Protein AF-A0A127SPJ4-F1 (afdb_monomer_lite)

Structure (mmCIF, N/CA/C/O backbone):
data_AF-A0A127SPJ4-F1
#
_entry.id   AF-A0A127SPJ4-F1
#
loop_
_atom_site.group_PDB
_atom_site.id
_atom_site.type_symbol
_atom_site.label_atom_id
_atom_site.label_alt_id
_atom_site.label_comp_id
_atom_site.label_asym_id
_atom_site.label_entity_id
_atom_site.label_seq_id
_atom_site.pdbx_PDB_ins_code
_atom_site.Cartn_x
_atom_site.Cartn_y
_atom_site.Cartn_z
_atom_site.occupancy
_atom_site.B_iso_or_equiv
_atom_site.auth_seq_id
_atom_site.auth_comp_id
_atom_site.auth_asym_id
_atom_site.auth_atom_id
_atom_site.pdbx_PDB_model_num
ATOM 1 N N . ASN A 1 1 ? 1.449 -0.884 -1.276 1.00 86.25 1 ASN A N 1
ATOM 2 C CA . ASN A 1 1 ? 2.113 -1.294 -2.538 1.00 86.25 1 ASN A CA 1
ATOM 3 C C . ASN A 1 1 ? 2.811 -0.102 -3.187 1.00 86.25 1 ASN A C 1
ATOM 5 O O . ASN A 1 1 ? 2.396 1.013 -2.906 1.00 86.25 1 ASN A O 1
ATOM 9 N N . TRP A 1 2 ? 3.888 -0.263 -3.966 1.00 86.31 2 TRP A N 1
ATOM 10 C CA . TRP A 1 2 ? 4.552 0.878 -4.627 1.00 86.31 2 TRP A CA 1
ATOM 11 C C . TRP A 1 2 ? 4.682 0.668 -6.133 1.00 86.31 2 TRP A C 1
ATOM 13 O O . TRP A 1 2 ? 5.243 -0.333 -6.582 1.00 86.31 2 TRP A O 1
ATOM 23 N N . CYS A 1 3 ? 4.209 1.647 -6.902 1.00 87.06 3 CYS A N 1
ATOM 24 C CA . CYS A 1 3 ? 4.368 1.678 -8.348 1.00 87.06 3 CYS A CA 1
ATOM 25 C C . CYS A 1 3 ? 5.594 2.516 -8.735 1.00 87.06 3 CYS A C 1
ATOM 27 O O . CYS A 1 3 ? 5.703 3.687 -8.367 1.00 87.06 3 CYS A O 1
ATOM 29 N N . THR A 1 4 ? 6.515 1.940 -9.508 1.00 84.44 4 THR A N 1
ATOM 30 C CA . THR A 1 4 ? 7.724 2.634 -9.986 1.00 84.44 4 THR A CA 1
ATOM 31 C C . THR A 1 4 ? 7.436 3.658 -11.086 1.00 84.44 4 THR A C 1
ATOM 33 O O . THR A 1 4 ? 8.116 4.681 -11.137 1.00 84.44 4 THR A O 1
ATOM 36 N N . SER A 1 5 ? 6.413 3.421 -11.913 1.00 87.69 5 SER A N 1
ATOM 37 C CA . SER A 1 5 ? 6.008 4.319 -13.003 1.00 87.69 5 SER A CA 1
ATOM 38 C C . SER A 1 5 ? 5.257 5.548 -12.481 1.00 87.69 5 SER A C 1
ATOM 40 O O . SER A 1 5 ? 5.722 6.678 -12.628 1.00 87.69 5 SER A O 1
ATOM 42 N N . CYS A 1 6 ? 4.150 5.335 -11.761 1.00 84.12 6 CYS A N 1
ATOM 43 C CA . CYS A 1 6 ? 3.341 6.420 -11.195 1.00 84.12 6 CYS A CA 1
ATOM 44 C C . CYS A 1 6 ? 3.978 7.096 -9.970 1.00 84.12 6 CYS A C 1
ATOM 46 O O . CYS A 1 6 ? 3.493 8.136 -9.532 1.00 84.12 6 CYS A O 1
ATOM 48 N N . LYS A 1 7 ? 5.047 6.512 -9.405 1.00 85.38 7 LYS A N 1
ATOM 49 C CA . LYS A 1 7 ? 5.740 6.993 -8.195 1.00 85.38 7 LYS A CA 1
ATOM 50 C C . LYS A 1 7 ? 4.780 7.262 -7.031 1.00 85.38 7 LYS A C 1
ATOM 52 O O . LYS A 1 7 ? 4.958 8.213 -6.270 1.00 85.38 7 LYS A O 1
ATOM 57 N N . CYS A 1 8 ? 3.766 6.415 -6.896 1.00 86.69 8 CYS A N 1
ATOM 58 C CA . CYS A 1 8 ? 2.749 6.510 -5.863 1.00 86.69 8 CYS A CA 1
ATOM 59 C C . CYS A 1 8 ? 2.651 5.213 -5.058 1.00 86.69 8 CYS A C 1
ATOM 61 O O . CYS A 1 8 ? 3.049 4.123 -5.493 1.00 86.69 8 CYS A O 1
ATOM 63 N N . VAL A 1 9 ? 2.114 5.365 -3.850 1.00 88.56 9 VAL A N 1
ATOM 64 C CA . VAL A 1 9 ? 1.638 4.246 -3.046 1.00 88.56 9 VAL A CA 1
ATOM 65 C C . VAL A 1 9 ? 0.294 3.801 -3.613 1.00 88.56 9 VAL A C 1
ATOM 67 O O . VAL A 1 9 ? -0.566 4.641 -3.845 1.00 88.56 9 VAL A O 1
ATOM 70 N N . LEU A 1 10 ? 0.144 2.495 -3.802 1.00 88.75 10 LEU A N 1
ATOM 71 C CA . LEU A 1 10 ? -1.108 1.847 -4.174 1.00 88.75 10 LEU A CA 1
ATOM 72 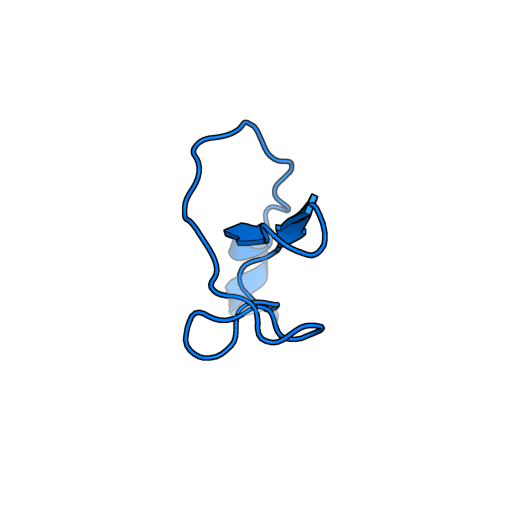C C . LEU A 1 10 ? -1.697 1.115 -2.966 1.00 88.75 10 LEU A C 1
ATOM 74 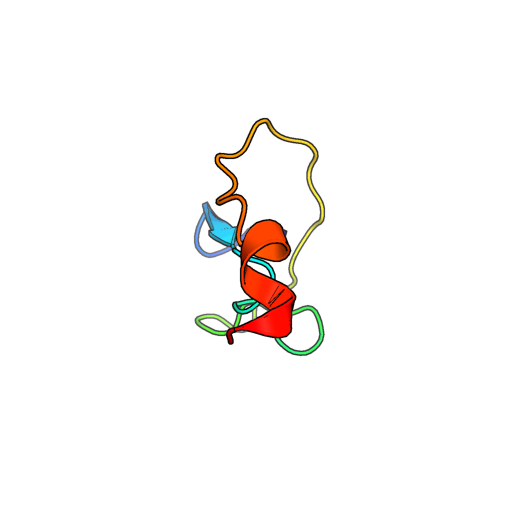O O . LEU A 1 10 ? -0.940 0.513 -2.177 1.00 88.75 10 LEU A O 1
ATOM 78 N N . ALA A 1 11 ? -3.025 1.139 -2.863 1.00 89.50 11 ALA A N 1
ATOM 79 C CA . ALA A 1 11 ? -3.804 0.284 -1.973 1.00 89.50 11 ALA A CA 1
ATOM 80 C C . ALA A 1 11 ? -3.671 -1.199 -2.377 1.00 89.50 11 ALA A C 1
ATOM 82 O O . ALA A 1 11 ? -2.928 -1.548 -3.301 1.00 89.50 11 ALA A O 1
ATOM 83 N N . ASN A 1 12 ? -4.318 -2.107 -1.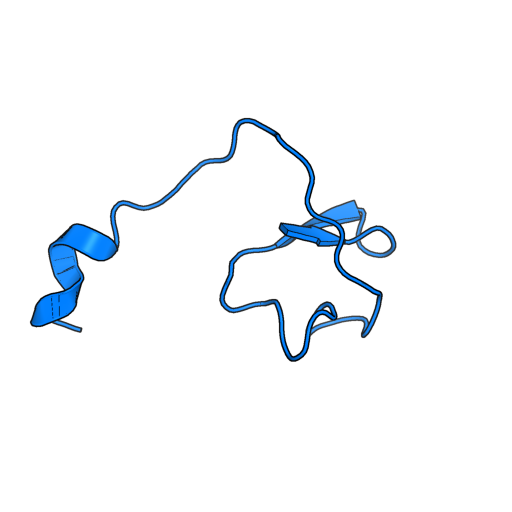649 1.00 87.69 12 ASN A N 1
ATOM 84 C CA . ASN A 1 12 ? -4.280 -3.527 -2.018 1.00 87.69 12 ASN A CA 1
ATOM 85 C C . ASN A 1 12 ? -5.221 -3.819 -3.188 1.00 87.69 12 ASN A C 1
ATOM 87 O O . ASN A 1 12 ? -4.911 -4.663 -4.018 1.00 87.69 12 ASN A O 1
ATOM 91 N N . GLU A 1 13 ? -6.321 -3.083 -3.266 1.00 85.88 13 GLU A N 1
ATOM 92 C CA . GLU A 1 13 ? -7.357 -3.195 -4.284 1.00 85.88 13 GLU A CA 1
ATOM 93 C C . GLU A 1 13 ? -6.880 -2.695 -5.658 1.00 85.88 13 GLU A C 1
A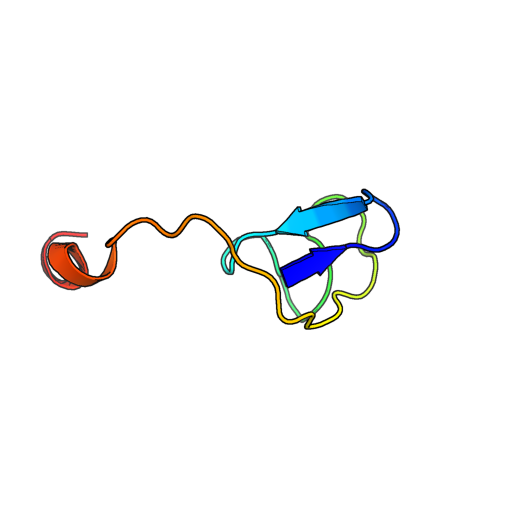TOM 95 O O . GLU A 1 13 ? -7.260 -3.259 -6.674 1.00 85.88 13 GLU A O 1
ATOM 100 N N . GLU A 1 14 ? -5.984 -1.701 -5.695 1.00 85.44 14 GLU A N 1
ATOM 101 C CA . GLU A 1 14 ? -5.427 -1.127 -6.938 1.00 85.44 14 GLU A CA 1
ATOM 102 C C . GLU A 1 14 ? -4.316 -1.999 -7.572 1.00 85.44 14 GLU A C 1
ATOM 104 O O . GLU A 1 14 ? -3.671 -1.612 -8.557 1.00 85.44 14 GLU A O 1
ATOM 109 N N . VAL A 1 15 ? -4.024 -3.159 -6.974 1.00 89.31 15 VAL A N 1
ATOM 110 C CA . VAL A 1 15 ? -3.026 -4.118 -7.459 1.00 89.31 15 VAL A CA 1
ATOM 111 C C . VAL A 1 15 ? -3.738 -5.348 -7.999 1.00 89.31 15 VAL A C 1
ATOM 113 O O . VAL A 1 15 ? -4.200 -6.200 -7.242 1.00 89.31 15 VAL A O 1
ATOM 116 N N . VAL A 1 16 ? -3.768 -5.467 -9.323 1.00 86.62 16 VAL A N 1
ATOM 117 C CA . VAL A 1 16 ? -4.409 -6.576 -10.038 1.00 86.62 16 VAL A CA 1
ATOM 118 C C . VAL A 1 16 ? -3.311 -7.462 -10.612 1.00 86.62 16 VAL A C 1
ATOM 120 O O . VAL A 1 16 ? -2.412 -6.966 -11.280 1.00 86.62 16 VAL A O 1
ATOM 123 N N . GLU A 1 17 ? -3.321 -8.758 -10.291 1.00 85.75 17 GLU A N 1
ATOM 124 C CA . GLU A 1 17 ? -2.320 -9.739 -10.763 1.00 85.75 17 GLU A CA 1
ATOM 125 C C . GLU A 1 17 ? -0.843 -9.333 -10.530 1.00 85.75 17 GLU A C 1
ATOM 127 O O . GLU A 1 17 ? 0.062 -9.735 -11.257 1.00 85.75 17 GLU A O 1
ATOM 132 N N . GLY A 1 18 ? -0.569 -8.528 -9.495 1.00 83.25 18 GLY A N 1
ATOM 133 C CA . GLY A 1 18 ? 0.788 -8.059 -9.172 1.00 83.25 18 GLY A CA 1
ATOM 134 C C . GLY A 1 18 ? 1.275 -6.865 -10.006 1.00 83.25 18 GLY A C 1
ATOM 135 O O . GLY A 1 18 ? 2.428 -6.441 -9.859 1.00 83.25 18 GLY A O 1
ATOM 136 N N . VAL A 1 19 ? 0.406 -6.279 -10.832 1.00 88.69 19 VAL A N 1
ATOM 137 C CA . VAL A 1 19 ? 0.658 -5.038 -11.571 1.00 88.69 19 VAL A CA 1
ATOM 138 C C . VAL A 1 19 ? -0.253 -3.906 -11.094 1.00 88.69 19 VAL A C 1
ATOM 140 O O . VAL A 1 19 ? -1.281 -4.114 -10.455 1.00 88.69 19 VAL A O 1
ATOM 143 N N . CYS A 1 20 ? 0.163 -2.670 -11.362 1.00 88.50 20 CYS A N 1
ATOM 144 C CA . CYS A 1 20 ? -0.641 -1.483 -11.092 1.00 88.50 20 CYS A CA 1
ATOM 145 C C . CYS A 1 20 ? -1.831 -1.438 -12.055 1.00 88.50 20 CYS A C 1
ATOM 147 O O . CYS A 1 20 ? -1.612 -1.432 -13.267 1.00 88.50 20 CYS A O 1
ATOM 149 N N . GLU A 1 21 ? -3.058 -1.319 -11.544 1.00 85.81 21 GLU A N 1
ATOM 150 C CA . GLU A 1 21 ? -4.274 -1.304 -12.375 1.00 85.81 21 GLU A CA 1
ATOM 151 C C . GLU A 1 21 ? -4.282 -0.183 -13.435 1.00 85.81 21 GLU A C 1
ATOM 153 O O . GLU A 1 21 ? -4.850 -0.336 -14.512 1.00 85.81 21 GLU A O 1
ATOM 158 N N . ARG A 1 22 ? -3.622 0.952 -13.157 1.00 84.88 22 ARG A N 1
ATOM 159 C CA . ARG A 1 22 ? -3.658 2.137 -14.032 1.00 84.88 22 ARG A CA 1
ATOM 160 C C . ARG A 1 22 ? -2.623 2.101 -15.148 1.00 84.88 22 ARG A C 1
ATOM 162 O O . ARG A 1 22 ? -2.873 2.619 -16.228 1.00 84.88 22 ARG A O 1
ATOM 169 N N . CYS A 1 23 ? -1.429 1.584 -14.865 1.00 86.69 23 CYS A N 1
ATOM 170 C CA . CYS A 1 23 ? -0.286 1.679 -15.782 1.00 86.69 23 CYS A CA 1
ATOM 171 C C . CYS A 1 23 ? 0.345 0.331 -16.139 1.00 86.69 23 CYS A C 1
ATOM 173 O O . CYS A 1 23 ? 1.343 0.313 -16.857 1.00 86.69 23 CYS A O 1
ATOM 175 N N . GLY A 1 24 ? -0.162 -0.781 -15.598 1.00 84.56 24 GLY A N 1
ATOM 176 C CA . GLY A 1 24 ? 0.34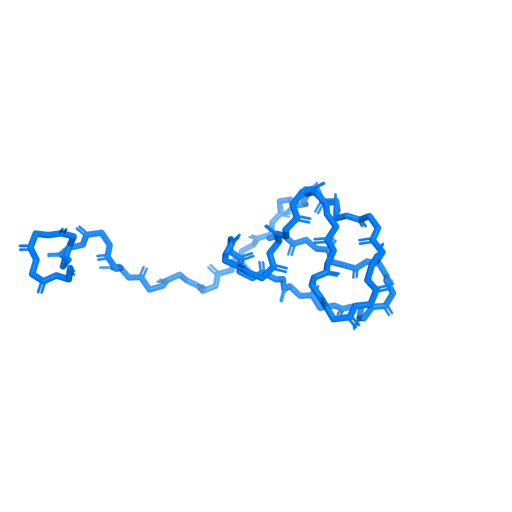0 -2.133 -15.862 1.00 84.56 24 GLY A CA 1
ATOM 177 C C . GLY A 1 24 ? 1.777 -2.391 -15.396 1.00 84.56 24 GLY A C 1
ATOM 178 O O . GLY A 1 24 ? 2.339 -3.444 -15.674 1.00 84.56 24 GLY A O 1
ATOM 179 N N . SER A 1 25 ? 2.407 -1.441 -14.698 1.00 88.00 25 SER A N 1
ATOM 180 C CA . SER A 1 25 ? 3.786 -1.591 -14.230 1.00 88.00 25 SER A CA 1
ATOM 181 C C . SER A 1 25 ? 3.864 -2.545 -13.035 1.00 88.00 25 SER A C 1
ATOM 183 O O . SER A 1 25 ? 2.949 -2.541 -12.204 1.00 88.00 25 SER A O 1
ATOM 185 N N . PRO A 1 26 ? 4.962 -3.311 -12.897 1.00 88.44 26 PRO A N 1
ATOM 186 C CA . PRO A 1 26 ? 5.128 -4.252 -11.799 1.00 88.44 26 PRO A CA 1
ATOM 187 C C . PRO A 1 26 ? 5.145 -3.525 -10.457 1.00 88.44 26 PRO A C 1
ATOM 189 O O . PRO A 1 26 ? 5.815 -2.500 -10.275 1.00 88.44 26 PRO A O 1
ATOM 192 N N . VAL A 1 27 ? 4.388 -4.068 -9.510 1.00 90.00 27 VAL A N 1
ATOM 193 C CA . VAL A 1 27 ? 4.276 -3.517 -8.165 1.00 90.00 27 VAL A CA 1
ATOM 194 C C . VAL A 1 27 ? 5.385 -4.081 -7.294 1.00 90.00 27 VAL A C 1
ATOM 196 O O . VAL A 1 27 ? 5.548 -5.293 -7.178 1.00 90.00 27 VAL A O 1
ATOM 199 N N . ILE A 1 28 ? 6.127 -3.195 -6.630 1.00 89.31 28 ILE A N 1
ATOM 200 C CA . ILE A 1 28 ? 7.138 -3.599 -5.652 1.00 89.31 28 ILE A CA 1
ATOM 201 C C . ILE A 1 28 ? 6.614 -3.419 -4.228 1.00 89.31 28 ILE A C 1
ATOM 203 O O . ILE A 1 28 ? 5.929 -2.442 -3.895 1.00 89.31 28 ILE A O 1
ATOM 207 N N . ARG A 1 29 ? 6.973 -4.360 -3.354 1.00 85.94 29 ARG A N 1
ATOM 208 C CA . ARG A 1 29 ? 6.704 -4.253 -1.922 1.00 85.94 29 ARG A CA 1
ATOM 209 C C . ARG A 1 29 ? 7.814 -3.428 -1.278 1.00 85.94 29 ARG A C 1
ATOM 211 O O . ARG A 1 29 ? 8.983 -3.789 -1.345 1.00 85.94 29 ARG A O 1
ATOM 218 N N . LYS A 1 30 ? 7.445 -2.298 -0.677 1.00 86.19 30 LYS A N 1
ATOM 219 C CA . LYS A 1 30 ? 8.370 -1.401 0.020 1.00 86.19 30 LYS A CA 1
ATOM 220 C C . LYS A 1 30 ? 7.820 -1.084 1.401 1.00 86.19 30 LYS A C 1
ATOM 222 O O . LYS A 1 30 ? 6.677 -0.644 1.510 1.00 86.19 30 LYS A O 1
ATOM 227 N N . GLU A 1 31 ? 8.634 -1.284 2.429 1.00 82.94 31 GLU A N 1
ATOM 228 C CA . GLU A 1 31 ? 8.276 -0.928 3.800 1.00 82.94 31 GLU A CA 1
ATOM 229 C C . GLU A 1 31 ? 8.351 0.592 3.969 1.00 82.94 31 GLU A C 1
ATOM 231 O O . GLU A 1 31 ? 9.396 1.221 3.786 1.00 82.94 31 GLU A O 1
ATOM 236 N N . LYS A 1 32 ? 7.193 1.198 4.229 1.00 83.19 32 LYS A N 1
ATOM 237 C CA . LYS A 1 32 ? 7.011 2.630 4.469 1.00 83.19 32 LYS A CA 1
ATOM 238 C C . LYS A 1 32 ? 5.849 2.812 5.432 1.00 83.19 32 LYS A C 1
ATOM 240 O O . LYS A 1 32 ? 4.860 2.091 5.329 1.00 83.19 32 LYS A O 1
ATOM 245 N N . SER A 1 33 ? 5.928 3.826 6.285 1.00 86.25 33 SER A N 1
ATOM 246 C CA . SER A 1 33 ? 4.776 4.282 7.059 1.00 86.25 33 SER A CA 1
ATOM 247 C C . SER A 1 33 ? 3.711 4.816 6.099 1.00 86.25 33 SER A C 1
ATOM 249 O O . SER A 1 33 ? 3.953 5.786 5.378 1.00 86.25 33 SER A O 1
ATOM 251 N N . GLN A 1 34 ? 2.562 4.147 6.048 1.00 84.06 34 GLN A N 1
ATOM 252 C CA . GLN A 1 34 ? 1.410 4.513 5.224 1.00 84.06 34 GLN A CA 1
ATOM 253 C C . GLN A 1 34 ? 0.176 4.642 6.105 1.00 84.06 34 GLN A C 1
ATOM 255 O O . GLN A 1 34 ? 0.021 3.921 7.091 1.00 84.06 34 GLN A O 1
ATOM 260 N N . TRP A 1 35 ? -0.703 5.562 5.727 1.00 87.25 35 TRP A N 1
ATOM 261 C CA . TRP A 1 35 ? -2.006 5.701 6.354 1.00 87.25 35 TRP A CA 1
ATOM 262 C C . TRP A 1 35 ? -2.893 4.531 5.933 1.00 87.25 35 TRP A C 1
ATOM 264 O O . TRP A 1 35 ? -3.011 4.238 4.747 1.00 87.25 35 TRP A O 1
ATOM 274 N N . MET A 1 36 ? -3.501 3.865 6.911 1.00 86.19 36 MET A N 1
ATOM 275 C CA . MET A 1 36 ? -4.386 2.721 6.703 1.00 86.19 36 MET A CA 1
ATOM 276 C C . MET A 1 36 ? -5.716 3.001 7.390 1.00 86.19 36 MET A C 1
ATOM 278 O O . MET A 1 36 ? -5.755 3.335 8.576 1.00 86.19 36 MET A O 1
ATOM 282 N N . LEU A 1 37 ? -6.813 2.848 6.651 1.00 87.88 37 LEU A N 1
ATOM 283 C CA . LEU A 1 37 ? -8.145 2.845 7.241 1.00 87.88 37 LEU A CA 1
ATOM 284 C C . LEU A 1 37 ? -8.360 1.518 7.970 1.00 87.88 37 LEU A C 1
ATOM 286 O O . LEU A 1 37 ? -8.004 0.453 7.466 1.00 87.88 37 LEU A O 1
ATOM 290 N N . LYS A 1 38 ? -8.991 1.559 9.147 1.00 88.62 38 LYS A N 1
ATOM 291 C CA . LYS A 1 38 ? -9.357 0.354 9.907 1.00 88.62 38 LYS A CA 1
ATOM 292 C C . LYS A 1 38 ? -10.606 -0.317 9.314 1.00 88.62 38 LYS A C 1
ATOM 294 O O . LYS A 1 38 ? -11.583 -0.560 10.018 1.00 88.62 38 LYS A O 1
ATOM 299 N N . ILE A 1 39 ? -10.578 -0.599 8.010 1.00 88.12 39 ILE A N 1
ATOM 300 C CA . ILE A 1 39 ? -11.688 -1.216 7.266 1.00 88.12 39 ILE A CA 1
ATOM 301 C C . ILE A 1 39 ? -12.037 -2.608 7.804 1.00 88.12 39 ILE A C 1
ATOM 303 O O . ILE A 1 39 ? -13.195 -3.009 7.792 1.00 88.12 39 ILE A O 1
ATOM 307 N N . THR A 1 40 ? -11.063 -3.297 8.404 1.00 88.69 40 THR A N 1
ATOM 308 C CA . THR A 1 40 ? -11.257 -4.589 9.072 1.00 88.69 40 THR A CA 1
ATOM 309 C C . THR A 1 40 ? -12.294 -4.547 10.196 1.00 88.69 40 THR A C 1
ATOM 311 O O . THR A 1 40 ? -12.924 -5.563 10.465 1.00 88.69 40 THR A O 1
ATOM 314 N N . ALA A 1 41 ? -12.535 -3.390 10.825 1.00 89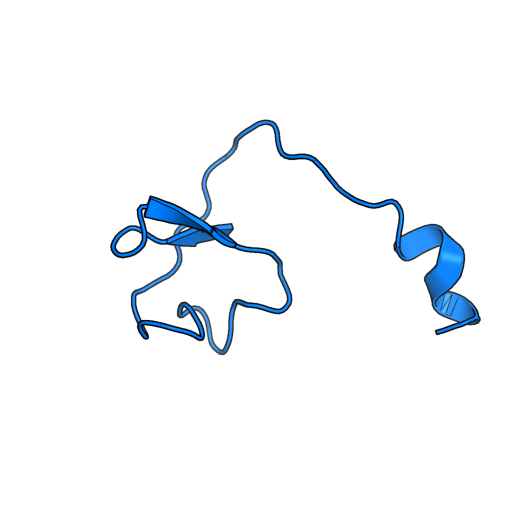.81 41 ALA A N 1
ATOM 315 C CA . ALA A 1 41 ? -13.584 -3.240 11.839 1.00 89.81 41 ALA A CA 1
ATOM 316 C C . ALA A 1 41 ? -15.011 -3.313 11.262 1.00 89.81 41 ALA A C 1
ATOM 318 O O . ALA A 1 41 ? -15.963 -3.506 12.011 1.00 89.81 41 ALA A O 1
ATOM 319 N N . TYR A 1 42 ? -15.158 -3.154 9.947 1.00 90.12 42 TYR A N 1
ATOM 320 C CA . TYR A 1 42 ? -16.436 -3.179 9.238 1.00 90.12 42 TYR A CA 1
ATOM 321 C C . TYR A 1 42 ? -16.567 -4.391 8.310 1.00 90.12 42 TYR A C 1
ATOM 323 O O . TYR A 1 42 ? -17.515 -4.457 7.537 1.00 90.12 42 TYR A O 1
ATOM 331 N N . ALA A 1 43 ? -15.667 -5.374 8.415 1.00 89.12 43 ALA A N 1
ATOM 332 C CA . ALA A 1 43 ? -15.624 -6.531 7.521 1.00 89.12 43 ALA A CA 1
ATOM 333 C C . ALA A 1 43 ? -16.886 -7.418 7.556 1.00 89.12 43 ALA A C 1
ATOM 335 O O . ALA A 1 43 ? -17.088 -8.187 6.631 1.00 89.12 43 ALA A O 1
ATOM 336 N N . GLN A 1 44 ? -17.723 -7.343 8.603 1.00 89.12 44 GLN A N 1
ATOM 337 C CA . GLN A 1 44 ? -19.009 -8.065 8.655 1.00 89.12 44 GLN A CA 1
ATOM 338 C C . GLN A 1 44 ? -20.217 -7.231 8.194 1.00 89.12 44 GLN A C 1
ATOM 340 O O . GLN A 1 44 ? -21.334 -7.742 8.158 1.00 89.12 44 GLN A O 1
ATOM 345 N N . ARG A 1 45 ? -20.029 -5.932 7.937 1.00 87.12 45 ARG A N 1
ATOM 346 C CA . ARG A 1 45 ? -21.097 -5.000 7.526 1.00 87.12 45 ARG A CA 1
ATOM 347 C C . ARG A 1 45 ? -20.999 -4.592 6.055 1.00 87.12 45 ARG A C 1
ATOM 349 O O . ARG A 1 45 ? -21.957 -4.012 5.549 1.00 87.12 45 ARG A O 1
ATOM 356 N N . LEU A 1 46 ? -19.845 -4.836 5.443 1.00 68.19 46 LEU A N 1
ATOM 357 C CA . LEU A 1 46 ? -19.525 -4.661 4.028 1.00 68.19 46 LEU A CA 1
ATOM 358 C C . LEU A 1 46 ? -19.549 -6.033 3.357 1.00 68.19 46 LEU A C 1
ATOM 360 O O . LEU A 1 46 ? -20.035 -6.094 2.210 1.00 68.19 46 LEU A O 1
#

Sequence (46 aa):
NWCTSCKCVLANEEVVEGVCERCGSPVIRKEKSQWMLKITAYAQRL

Secondary structure (DSSP, 8-state):
-EETTTTEE--STTEETTEETTT-PBEEP---------GGGGTTT-

pLDDT: mean 86.57, std 3.34, range [68.19, 90.12]

Foldseek 3Di:
DAFPVVRDDDDPVQQDPQAGVPPRGGDDDDDDDDDDDPCVVCVVVD

Radius of gyration: 12.17 Å; chains: 1; bounding box: 30×17×28 Å